Protein AF-A0AAD4E497-F1 (afdb_monomer_lite)

Foldseek 3Di:
DCPPVVVVVCVVDVVLVVLLVLLLLLLVVLVVQVQNVVLLQVLCCVVVVHDDDHQQRADPRDVVSSLVNLVSVLVSLVSLVVCCVPPVVCQLQSQHDDPVSSVSSVVNSVLSPDPCSSVSSVD

Secondary structure (DSSP, 8-state):
--HHHHHHHHHH-HHHHHHHHHHHHHHHHHHH-HHHHHHHHHHHHHHTTT------PPPTT-HHHHHHHHHHHHHTHHHHHHHHHHSHHHHHHTT-S-HHHHHHHHHHHHHHH-HHHHHHHH-

Structure (mmCIF, N/CA/C/O backbone):
data_AF-A0AAD4E497-F1
#
_entry.id   AF-A0AAD4E497-F1
#
loop_
_atom_site.group_PDB
_atom_site.id
_atom_site.type_symbol
_atom_site.label_atom_id
_atom_site.label_alt_id
_atom_site.label_comp_id
_atom_site.label_asym_id
_atom_site.label_entity_id
_atom_site.label_seq_id
_atom_site.pdbx_PDB_ins_code
_atom_site.Cartn_x
_atom_site.Cartn_y
_atom_site.Cartn_z
_atom_site.occupancy
_atom_site.B_iso_or_equiv
_atom_site.auth_seq_id
_atom_site.auth_comp_id
_atom_site.auth_asym_id
_atom_site.auth_atom_id
_atom_site.pdbx_PDB_model_num
ATOM 1 N N . LYS A 1 1 ? 6.205 -27.165 10.865 1.00 41.31 1 LYS A N 1
ATOM 2 C CA . LYS A 1 1 ? 6.268 -27.675 9.472 1.00 41.31 1 LYS A CA 1
ATOM 3 C C . LYS A 1 1 ? 4.962 -27.313 8.754 1.00 41.31 1 LYS A C 1
ATOM 5 O O . LYS A 1 1 ? 4.004 -28.044 8.906 1.00 41.31 1 LYS A O 1
ATOM 10 N N . ILE A 1 2 ? 4.907 -26.173 8.052 1.00 47.66 2 ILE A N 1
ATOM 11 C CA . ILE A 1 2 ? 3.787 -25.770 7.158 1.00 47.66 2 ILE A CA 1
ATOM 12 C C . ILE A 1 2 ? 4.312 -25.290 5.776 1.00 47.66 2 ILE A C 1
ATOM 14 O O . ILE A 1 2 ? 3.561 -25.189 4.815 1.00 47.66 2 ILE A O 1
ATOM 18 N N . ASN A 1 3 ? 5.626 -25.068 5.629 1.00 52.59 3 ASN A N 1
ATOM 19 C CA . ASN A 1 3 ? 6.207 -24.363 4.477 1.00 52.59 3 ASN A CA 1
ATOM 20 C C . ASN A 1 3 ? 6.097 -25.088 3.120 1.00 52.59 3 ASN A C 1
ATOM 22 O O . ASN A 1 3 ? 6.181 -24.413 2.101 1.00 52.59 3 ASN A O 1
ATOM 26 N N . LEU A 1 4 ? 5.932 -26.417 3.083 1.00 56.69 4 LEU A N 1
ATOM 27 C CA . LEU A 1 4 ? 5.911 -27.179 1.821 1.00 56.69 4 LEU A CA 1
ATOM 28 C C . LEU A 1 4 ? 4.545 -27.120 1.129 1.00 56.69 4 LEU A C 1
ATOM 30 O O . LEU A 1 4 ? 4.473 -26.734 -0.029 1.00 56.69 4 LEU A O 1
ATOM 34 N N . VAL A 1 5 ? 3.463 -27.376 1.871 1.00 58.66 5 VAL A N 1
ATOM 35 C CA . VAL A 1 5 ? 2.088 -27.319 1.340 1.00 58.66 5 VAL A CA 1
ATOM 36 C C . VAL A 1 5 ? 1.771 -25.927 0.803 1.00 58.66 5 VAL A C 1
ATOM 38 O O . VAL A 1 5 ? 1.205 -25.780 -0.273 1.00 58.66 5 VAL A O 1
ATOM 41 N N . VAL A 1 6 ? 2.196 -24.894 1.531 1.00 55.16 6 VAL A N 1
ATOM 42 C CA . VAL A 1 6 ? 2.004 -23.506 1.113 1.00 55.16 6 VAL A CA 1
ATOM 43 C C . VAL A 1 6 ? 2.797 -23.217 -0.166 1.00 55.16 6 VAL A C 1
ATOM 45 O O . VAL A 1 6 ? 2.227 -22.708 -1.124 1.00 55.16 6 VAL A O 1
ATOM 48 N N . GLY A 1 7 ? 4.080 -23.596 -0.225 1.00 54.66 7 GLY A N 1
ATOM 49 C CA . GLY A 1 7 ? 4.915 -23.415 -1.417 1.00 54.66 7 GLY A CA 1
ATOM 50 C C . GLY A 1 7 ? 4.379 -24.127 -2.666 1.00 54.66 7 GLY A C 1
ATOM 51 O O . GLY A 1 7 ? 4.441 -23.560 -3.756 1.00 54.66 7 GLY A O 1
ATOM 52 N N . ASP A 1 8 ? 3.802 -25.318 -2.511 1.00 58.34 8 ASP A N 1
ATOM 53 C CA . ASP A 1 8 ? 3.194 -26.062 -3.618 1.00 58.34 8 ASP A CA 1
ATOM 54 C C . ASP A 1 8 ? 1.877 -25.425 -4.087 1.00 58.34 8 ASP A C 1
ATOM 56 O O . ASP A 1 8 ? 1.655 -25.305 -5.290 1.00 58.34 8 ASP A O 1
ATOM 60 N N . ILE A 1 9 ? 1.053 -24.897 -3.173 1.00 57.69 9 ILE A N 1
ATOM 61 C CA . ILE A 1 9 ? -0.151 -24.119 -3.524 1.00 57.69 9 ILE A CA 1
ATOM 62 C C . ILE A 1 9 ? 0.212 -22.881 -4.363 1.00 57.69 9 ILE A C 1
ATOM 64 O O . ILE A 1 9 ? -0.461 -22.591 -5.354 1.00 57.69 9 ILE A O 1
ATOM 68 N N . PHE A 1 10 ? 1.291 -22.174 -4.006 1.00 54.84 10 PHE A N 1
ATOM 69 C CA . PHE A 1 10 ? 1.772 -21.011 -4.763 1.00 54.84 10 PHE A CA 1
ATOM 70 C C . PHE A 1 10 ? 2.317 -21.396 -6.148 1.00 54.84 10 PHE A C 1
ATOM 72 O O . PHE A 1 10 ? 2.021 -20.713 -7.127 1.00 54.84 10 PHE A O 1
ATOM 79 N N . LYS A 1 11 ? 3.064 -22.503 -6.261 1.00 52.56 11 LYS A N 1
ATOM 80 C CA . LYS A 1 11 ? 3.587 -22.996 -7.550 1.00 52.56 11 LYS A CA 1
ATOM 81 C C . LYS A 1 11 ? 2.489 -23.410 -8.531 1.00 52.56 11 LYS A C 1
ATOM 83 O O . LYS A 1 11 ? 2.663 -23.243 -9.733 1.00 52.56 11 LYS A O 1
ATOM 88 N N . ILE A 1 12 ? 1.367 -23.930 -8.034 1.00 54.16 12 ILE A N 1
ATOM 89 C CA . ILE A 1 12 ? 0.247 -24.402 -8.864 1.00 54.16 12 ILE A CA 1
ATOM 90 C C . ILE A 1 12 ? -0.511 -23.235 -9.534 1.00 54.16 12 ILE A C 1
ATOM 92 O O . ILE A 1 12 ? -1.168 -23.435 -10.554 1.00 54.16 12 ILE A O 1
ATOM 96 N N . LYS A 1 13 ? -0.399 -22.000 -9.023 1.00 57.28 13 LYS A N 1
ATOM 97 C CA . LYS A 1 13 ? -1.109 -20.823 -9.552 1.00 57.28 13 LYS A CA 1
ATOM 98 C C . LYS A 1 13 ? -0.131 -19.703 -9.918 1.00 57.28 13 LYS A C 1
ATOM 100 O O . LYS A 1 13 ? 0.002 -18.732 -9.183 1.00 57.28 13 LYS A O 1
ATOM 105 N N . GLY A 1 14 ? 0.517 -19.791 -11.081 1.00 57.88 14 GLY A N 1
ATOM 106 C CA . GLY A 1 14 ? 1.487 -18.784 -11.556 1.00 57.88 14 GLY A CA 1
ATOM 107 C C . GLY A 1 14 ? 0.971 -17.332 -11.642 1.00 57.88 14 GLY A C 1
ATOM 108 O O . GLY A 1 14 ? 1.763 -16.398 -11.633 1.00 57.88 14 GLY A O 1
ATOM 109 N N . SER A 1 15 ? -0.346 -17.099 -11.665 1.00 58.12 15 SER A N 1
ATOM 110 C CA . SER A 1 15 ? -0.933 -15.751 -11.548 1.00 58.12 15 SER A CA 1
ATOM 111 C C . SER A 1 15 ? -0.913 -15.195 -10.117 1.00 58.12 15 SER A C 1
ATOM 113 O O . SER A 1 15 ? -0.967 -13.982 -9.906 1.00 58.12 15 SER A O 1
ATOM 115 N N . PHE A 1 16 ? -0.868 -16.076 -9.118 1.00 64.75 16 PHE A N 1
ATOM 116 C CA . PHE A 1 16 ? -0.829 -15.713 -7.708 1.00 64.75 16 PHE A CA 1
ATOM 117 C C . PHE A 1 16 ? 0.574 -15.253 -7.302 1.00 64.75 16 PHE A C 1
ATOM 119 O O . PHE A 1 16 ? 0.713 -14.285 -6.565 1.00 64.75 16 PHE A O 1
ATOM 126 N N . THR A 1 17 ? 1.629 -15.847 -7.865 1.00 74.06 17 THR A N 1
ATOM 127 C CA . THR A 1 17 ? 3.002 -15.368 -7.642 1.00 74.06 17 THR A CA 1
ATOM 128 C C . THR A 1 17 ? 3.186 -13.938 -8.149 1.00 74.06 17 THR A C 1
ATOM 130 O O . THR A 1 17 ? 3.724 -13.109 -7.426 1.00 74.06 17 THR A O 1
ATOM 133 N N . THR A 1 18 ? 2.621 -13.596 -9.314 1.00 83.56 18 THR A N 1
ATOM 134 C CA . THR A 1 18 ? 2.748 -12.239 -9.874 1.00 83.56 18 THR A CA 1
ATOM 135 C C . THR A 1 18 ? 2.055 -11.156 -9.043 1.00 83.56 18 THR A C 1
ATOM 137 O O . THR A 1 18 ? 2.598 -10.066 -8.901 1.00 83.56 18 THR A O 1
ATOM 140 N N . VAL A 1 19 ? 0.876 -11.430 -8.461 1.00 88.50 19 VAL A N 1
ATOM 141 C CA . VAL A 1 19 ? 0.190 -10.425 -7.622 1.00 88.50 19 VAL A CA 1
ATOM 142 C C . VAL A 1 19 ? 0.908 -10.227 -6.285 1.00 88.50 19 VAL A C 1
ATOM 144 O O . VAL A 1 19 ? 0.974 -9.104 -5.783 1.00 88.50 19 VAL A O 1
ATOM 147 N N . ILE A 1 20 ? 1.493 -11.297 -5.733 1.00 87.88 20 ILE A N 1
ATOM 148 C CA . ILE A 1 20 ? 2.339 -11.199 -4.545 1.00 87.88 20 ILE A CA 1
ATOM 149 C C . ILE A 1 20 ? 3.583 -10.371 -4.852 1.00 87.88 20 ILE A C 1
ATOM 151 O O . ILE A 1 20 ? 3.858 -9.436 -4.108 1.00 87.88 20 ILE A O 1
ATOM 155 N N . ASP A 1 21 ? 4.285 -10.639 -5.953 1.00 90.31 21 ASP A N 1
ATOM 156 C CA . ASP A 1 21 ? 5.472 -9.871 -6.344 1.00 90.31 21 ASP A CA 1
ATOM 157 C C . ASP A 1 21 ? 5.160 -8.371 -6.490 1.00 90.31 21 ASP A C 1
ATOM 159 O O . ASP A 1 21 ? 5.887 -7.531 -5.955 1.00 90.31 21 ASP A O 1
ATOM 163 N N . ASP A 1 22 ? 4.028 -8.027 -7.113 1.00 94.56 22 ASP A N 1
ATOM 164 C CA . ASP A 1 22 ? 3.553 -6.643 -7.216 1.00 94.56 22 ASP A CA 1
ATOM 165 C C . ASP A 1 22 ? 3.291 -6.014 -5.834 1.00 94.56 22 ASP A C 1
ATOM 167 O O . ASP A 1 22 ? 3.693 -4.876 -5.573 1.00 94.56 22 ASP A O 1
ATOM 171 N N . ALA A 1 23 ? 2.660 -6.752 -4.915 1.00 94.31 23 ALA A N 1
ATOM 172 C CA . ALA A 1 23 ? 2.427 -6.294 -3.545 1.00 94.31 23 ALA A CA 1
ATOM 173 C C . ALA A 1 23 ? 3.736 -6.064 -2.777 1.00 94.31 23 ALA A C 1
ATOM 175 O O . ALA A 1 23 ? 3.876 -5.062 -2.067 1.00 94.31 23 ALA A O 1
ATOM 176 N N . LEU A 1 24 ? 4.714 -6.956 -2.941 1.00 93.62 24 LEU A N 1
ATOM 177 C CA . LEU A 1 24 ? 6.028 -6.805 -2.322 1.00 93.62 24 LEU A CA 1
ATOM 178 C C . LEU A 1 24 ? 6.772 -5.596 -2.872 1.00 93.62 24 LEU A C 1
ATOM 180 O O . LEU A 1 24 ? 7.429 -4.882 -2.111 1.00 93.62 24 LEU A O 1
ATOM 184 N N . GLU A 1 25 ? 6.646 -5.335 -4.169 1.00 95.62 25 GLU A N 1
ATOM 185 C CA . GLU A 1 25 ? 7.291 -4.196 -4.801 1.00 95.62 25 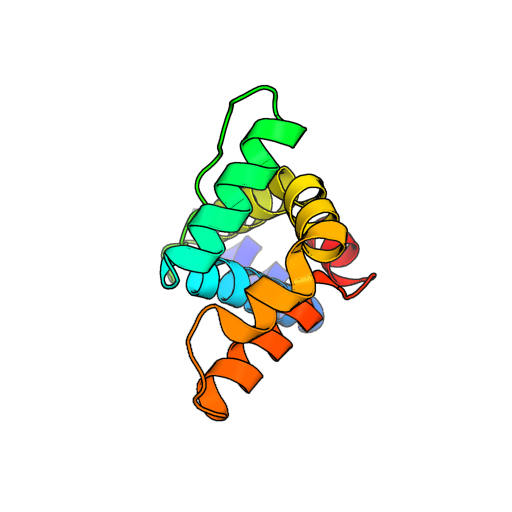GLU A CA 1
ATOM 186 C C . GLU A 1 25 ? 6.694 -2.867 -4.317 1.00 95.62 25 GLU A C 1
ATOM 188 O O . GLU A 1 25 ? 7.444 -1.930 -4.033 1.00 95.62 25 GLU A O 1
ATOM 193 N N . VAL A 1 26 ? 5.373 -2.801 -4.108 1.00 97.25 26 VAL A N 1
ATOM 194 C CA . VAL A 1 26 ? 4.708 -1.666 -3.441 1.00 97.25 26 VAL A CA 1
ATOM 195 C C . VAL A 1 26 ? 5.266 -1.466 -2.031 1.00 97.25 26 VAL A C 1
ATOM 197 O O . VAL A 1 26 ? 5.733 -0.374 -1.698 1.00 97.25 26 VAL A O 1
ATOM 200 N N . VAL A 1 27 ? 5.257 -2.516 -1.203 1.00 97.12 27 VAL A N 1
ATOM 201 C CA . VAL A 1 27 ? 5.744 -2.467 0.187 1.00 97.12 27 VAL A CA 1
ATOM 202 C C . VAL A 1 27 ? 7.190 -1.979 0.244 1.00 97.12 27 VAL A C 1
ATOM 204 O O . VAL A 1 27 ? 7.523 -1.075 1.014 1.00 97.12 27 VAL A O 1
ATOM 207 N N . LYS A 1 28 ? 8.054 -2.564 -0.589 1.00 95.94 28 LYS A N 1
ATOM 208 C CA . LYS A 1 28 ? 9.470 -2.215 -0.675 1.00 95.94 28 LYS A CA 1
ATOM 209 C C . LYS A 1 28 ? 9.652 -0.770 -1.115 1.00 95.94 28 LYS A C 1
ATOM 211 O O . LYS A 1 28 ? 10.483 -0.071 -0.539 1.00 95.94 28 LYS A O 1
ATOM 216 N N . TRP A 1 29 ? 8.907 -0.317 -2.118 1.00 96.12 29 TRP A N 1
ATOM 217 C CA . TRP A 1 29 ? 9.049 1.039 -2.624 1.00 96.12 29 TRP A CA 1
ATOM 218 C C . TRP A 1 29 ? 8.674 2.072 -1.558 1.00 96.12 29 TRP A C 1
ATOM 220 O O . TRP A 1 29 ? 9.502 2.927 -1.250 1.00 96.12 29 TRP A O 1
ATOM 230 N N . PHE A 1 30 ? 7.514 1.945 -0.908 1.00 96.88 30 PHE A N 1
ATOM 231 C CA . PHE A 1 30 ? 7.105 2.882 0.147 1.00 96.88 30 PHE A CA 1
ATOM 232 C C . PHE A 1 30 ? 8.077 2.892 1.332 1.00 96.88 30 PHE A C 1
ATOM 234 O O . PHE A 1 30 ? 8.467 3.965 1.786 1.00 96.88 30 PHE A O 1
ATOM 241 N N . ASN A 1 31 ? 8.543 1.726 1.788 1.00 96.38 31 ASN A N 1
ATOM 242 C CA . ASN A 1 31 ? 9.506 1.652 2.893 1.00 96.38 31 ASN A CA 1
ATOM 243 C C . ASN A 1 31 ? 10.868 2.299 2.572 1.00 96.38 31 ASN A C 1
ATOM 245 O O . ASN A 1 31 ? 11.584 2.674 3.496 1.00 96.38 31 ASN A O 1
ATOM 249 N N . ASN A 1 32 ? 11.221 2.465 1.292 1.00 94.50 32 ASN A N 1
ATOM 250 C CA . ASN A 1 32 ? 12.461 3.121 0.860 1.00 94.50 32 ASN A CA 1
ATOM 251 C C . ASN A 1 32 ? 12.273 4.581 0.405 1.00 94.50 32 ASN A C 1
ATOM 253 O O . ASN A 1 32 ? 13.255 5.245 0.085 1.00 94.50 32 ASN A O 1
ATOM 257 N N . HIS A 1 33 ? 11.040 5.100 0.370 1.00 93.50 33 HIS A N 1
ATOM 258 C CA . HIS A 1 33 ? 10.740 6.459 -0.092 1.00 93.50 33 HIS A CA 1
ATOM 259 C C . HIS A 1 33 ? 10.020 7.240 1.007 1.00 93.50 33 HIS A C 1
ATOM 261 O O . HIS A 1 33 ? 8.791 7.289 1.060 1.00 93.50 33 HIS A O 1
ATOM 267 N N . SER A 1 34 ? 10.801 7.891 1.875 1.00 94.06 34 SER A N 1
ATOM 268 C CA . SER A 1 34 ? 10.304 8.605 3.062 1.00 94.06 34 SER A CA 1
ATOM 269 C C . SER A 1 34 ? 9.205 9.622 2.750 1.00 94.06 34 SER A C 1
ATOM 271 O O . SER A 1 34 ? 8.234 9.711 3.496 1.00 94.06 34 SER A O 1
ATOM 273 N N . ARG A 1 35 ? 9.301 10.343 1.624 1.00 94.69 35 ARG A N 1
ATOM 274 C CA . ARG A 1 35 ? 8.262 11.289 1.188 1.00 94.69 35 ARG A CA 1
ATOM 275 C C . ARG A 1 35 ? 6.950 10.587 0.831 1.00 94.69 35 ARG A C 1
ATOM 277 O O . ARG A 1 35 ? 5.896 11.021 1.281 1.00 94.69 35 ARG A O 1
ATOM 284 N N . ALA A 1 36 ? 7.006 9.500 0.063 1.00 95.88 36 ALA A N 1
ATOM 285 C CA . ALA A 1 36 ? 5.816 8.725 -0.287 1.00 95.88 36 ALA A CA 1
ATOM 286 C C . ALA A 1 36 ? 5.174 8.088 0.955 1.00 95.88 36 ALA A C 1
ATOM 288 O O . ALA A 1 36 ? 3.958 8.142 1.124 1.00 95.88 36 ALA A O 1
ATOM 289 N N . LEU A 1 37 ? 5.993 7.553 1.865 1.00 97.25 37 LEU A N 1
ATOM 290 C CA . LEU A 1 37 ? 5.528 7.025 3.147 1.00 97.25 37 LEU A CA 1
ATOM 291 C C . LEU A 1 37 ? 4.924 8.122 4.037 1.00 97.25 37 LEU A C 1
ATOM 293 O O . LEU A 1 37 ? 3.917 7.885 4.698 1.00 97.25 37 LEU A O 1
ATOM 297 N N . GLY A 1 38 ? 5.497 9.328 4.030 1.00 96.94 38 GLY A N 1
ATOM 298 C CA . GLY A 1 38 ? 4.959 10.499 4.722 1.00 96.94 38 GLY A CA 1
ATOM 299 C C . GLY A 1 38 ? 3.553 10.859 4.242 1.00 96.94 38 GLY A C 1
ATOM 300 O O . GLY A 1 38 ? 2.646 10.978 5.065 1.00 96.94 38 GLY A O 1
ATOM 301 N N . ILE A 1 39 ? 3.357 10.919 2.920 1.00 97.19 39 ILE A N 1
ATOM 302 C CA . ILE A 1 39 ? 2.044 11.149 2.294 1.00 97.19 39 ILE A CA 1
ATOM 303 C C . ILE A 1 39 ? 1.055 10.047 2.699 1.00 97.19 39 ILE A C 1
ATOM 305 O O . ILE A 1 39 ? -0.056 10.341 3.134 1.00 97.19 39 ILE A O 1
ATOM 309 N N . LEU A 1 40 ? 1.459 8.775 2.625 1.00 97.94 40 LEU A N 1
ATOM 310 C CA . LEU A 1 40 ? 0.606 7.663 3.048 1.00 97.94 40 LEU A CA 1
ATOM 311 C C . LEU A 1 40 ? 0.229 7.772 4.535 1.00 97.94 40 LEU A C 1
ATOM 313 O O . LEU A 1 40 ? -0.910 7.508 4.905 1.00 97.94 40 LEU A O 1
ATOM 317 N N . ASN A 1 41 ? 1.160 8.170 5.402 1.00 98.12 41 ASN A N 1
ATOM 318 C CA . ASN A 1 41 ? 0.901 8.359 6.830 1.00 98.12 41 ASN A CA 1
ATOM 319 C C . ASN A 1 41 ? -0.057 9.528 7.105 1.00 98.12 41 ASN A C 1
ATOM 321 O O . ASN A 1 41 ? -0.877 9.426 8.014 1.00 98.12 41 ASN A O 1
ATOM 325 N N . GLU A 1 42 ? 0.019 10.621 6.341 1.00 97.69 42 GLU A N 1
ATOM 326 C CA . GLU A 1 42 ? -0.961 11.716 6.399 1.00 97.69 42 GLU A CA 1
ATOM 327 C C . GLU A 1 42 ? -2.363 11.223 6.052 1.00 97.69 42 GLU A C 1
ATOM 329 O O . GLU A 1 42 ? -3.296 11.425 6.828 1.00 97.69 42 GLU A O 1
ATOM 334 N N . VAL A 1 43 ? -2.497 10.509 4.933 1.00 97.81 43 VAL A N 1
ATOM 335 C CA . VAL A 1 43 ? -3.787 9.967 4.494 1.00 97.81 43 VAL A CA 1
ATOM 336 C C . VAL A 1 43 ? -4.334 8.964 5.510 1.00 97.81 43 VAL A C 1
ATOM 338 O O . VAL A 1 43 ? -5.502 9.039 5.882 1.00 97.81 43 VAL A O 1
ATOM 341 N N . GLN A 1 44 ? -3.491 8.077 6.044 1.00 98.25 44 GLN A N 1
ATOM 342 C CA . GLN A 1 44 ? -3.887 7.140 7.097 1.00 98.25 44 GLN A CA 1
ATOM 343 C C . GLN A 1 44 ? -4.425 7.841 8.345 1.00 98.25 44 GLN A C 1
ATOM 345 O O . GLN A 1 44 ? -5.420 7.385 8.898 1.00 98.25 44 GLN A O 1
ATOM 350 N N . ARG A 1 45 ? -3.819 8.953 8.785 1.00 98.00 45 ARG A N 1
ATOM 351 C CA . ARG A 1 45 ? -4.330 9.699 9.945 1.00 98.00 45 ARG A CA 1
ATOM 352 C C . ARG A 1 45 ? -5.738 10.235 9.702 1.00 98.00 45 ARG A C 1
ATOM 354 O O . ARG A 1 45 ? -6.535 10.236 10.634 1.00 98.00 45 ARG A O 1
ATOM 361 N N . ASN A 1 46 ? -6.063 10.621 8.473 1.00 95.62 46 ASN A N 1
ATOM 362 C CA . ASN A 1 46 ? -7.415 11.053 8.128 1.00 95.62 46 ASN A CA 1
ATOM 363 C C . ASN A 1 46 ? -8.388 9.864 8.098 1.00 95.62 46 ASN A C 1
ATOM 365 O O . ASN A 1 46 ? -9.462 9.931 8.688 1.0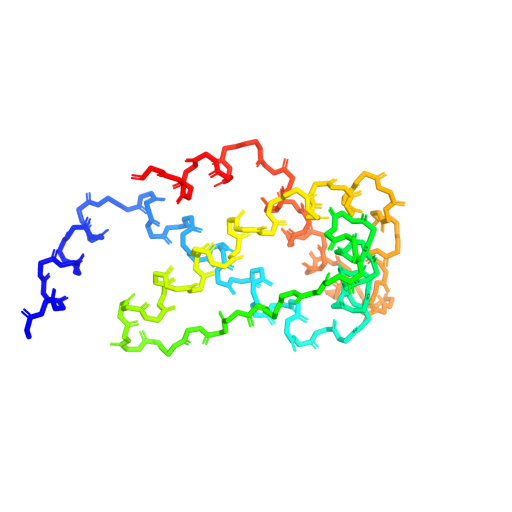0 95.62 46 ASN A O 1
ATOM 369 N N . VAL A 1 47 ? -7.989 8.748 7.477 1.00 96.38 47 VAL A N 1
ATOM 370 C CA . VAL A 1 47 ? -8.842 7.556 7.306 1.00 96.38 47 VAL A CA 1
ATOM 371 C C . VAL A 1 47 ? -9.042 6.772 8.613 1.00 96.38 47 VAL A C 1
ATOM 373 O O . VAL A 1 47 ? -10.101 6.193 8.833 1.00 96.38 47 VAL A O 1
ATOM 376 N N . PHE A 1 48 ? -8.048 6.749 9.504 1.00 95.81 48 PHE A N 1
ATOM 377 C CA . PHE A 1 48 ? -8.040 5.945 10.734 1.00 95.81 48 PHE A CA 1
ATOM 378 C C . PHE A 1 48 ? -8.019 6.778 12.019 1.00 95.81 48 PHE A C 1
ATOM 380 O O . PHE A 1 48 ? -7.471 6.334 13.034 1.00 95.81 48 PHE A O 1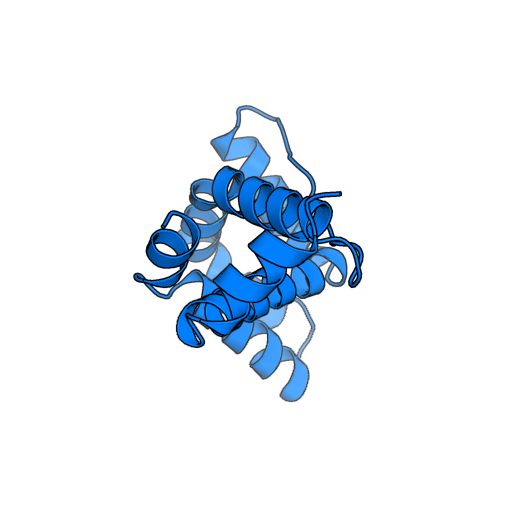
ATOM 387 N N . SER A 1 49 ? -8.592 7.983 11.992 1.00 94.12 49 SER A N 1
ATOM 388 C CA . SER A 1 49 ? -8.777 8.821 13.188 1.00 94.12 49 SER A CA 1
ATOM 389 C C . SER A 1 49 ? -7.475 9.025 13.982 1.00 94.12 49 SER A C 1
ATOM 391 O O . SER A 1 49 ? -7.392 8.752 15.179 1.00 94.12 49 SER A O 1
ATOM 393 N N . GLY A 1 50 ? -6.423 9.453 13.287 1.00 94.69 50 GLY A N 1
ATOM 394 C CA . GLY A 1 50 ? -5.109 9.768 13.850 1.00 94.69 50 GLY A CA 1
ATOM 395 C C . GLY A 1 50 ? -4.133 8.592 13.939 1.00 94.69 50 GLY A C 1
ATOM 396 O O . GLY A 1 50 ? -2.974 8.799 14.298 1.00 94.69 50 GLY A O 1
ATOM 397 N N . LYS A 1 51 ? -4.544 7.368 13.590 1.00 95.56 51 LYS A N 1
ATOM 398 C CA . LYS A 1 51 ? -3.673 6.181 13.642 1.00 95.56 51 LYS A CA 1
ATOM 399 C C . LYS A 1 51 ? -2.945 5.938 12.319 1.00 95.56 51 LYS A C 1
ATOM 401 O O . LYS A 1 51 ? -3.431 6.274 11.246 1.00 95.56 51 LYS A O 1
ATOM 406 N N . THR A 1 52 ? -1.783 5.296 12.403 1.00 97.44 52 THR A N 1
ATOM 407 C CA . THR A 1 52 ? -1.022 4.809 11.242 1.00 97.44 52 THR A CA 1
ATOM 408 C C . THR A 1 52 ? -0.622 3.353 11.464 1.00 97.44 52 THR A C 1
ATOM 410 O O . THR A 1 52 ? -0.484 2.904 12.605 1.00 97.44 52 THR A O 1
ATOM 413 N N . ARG A 1 53 ? -0.465 2.594 10.380 1.00 97.19 53 ARG A N 1
ATOM 414 C CA . ARG A 1 53 ? 0.043 1.222 10.384 1.00 97.19 53 ARG A CA 1
ATOM 415 C C . ARG A 1 53 ? 1.252 1.154 9.461 1.00 97.19 53 ARG A C 1
ATOM 417 O O . ARG A 1 53 ? 1.188 1.560 8.305 1.00 97.19 53 ARG A O 1
ATOM 424 N N . SER A 1 54 ? 2.348 0.593 9.953 1.00 96.75 54 SER A N 1
ATOM 425 C CA . SER A 1 54 ? 3.558 0.422 9.146 1.00 96.75 54 SER A CA 1
ATOM 426 C C . SER A 1 54 ? 3.376 -0.677 8.103 1.00 96.75 54 SER A C 1
ATOM 428 O O . SER A 1 54 ? 2.766 -1.707 8.394 1.00 96.75 54 SER A O 1
ATOM 430 N N . LEU A 1 55 ? 3.955 -0.510 6.916 1.00 97.06 55 LEU A N 1
ATOM 431 C CA . LEU A 1 55 ? 4.095 -1.599 5.949 1.00 97.06 55 LEU A CA 1
ATOM 432 C C . LEU A 1 55 ? 5.125 -2.614 6.461 1.00 97.06 55 LEU A C 1
ATOM 434 O O . LEU A 1 55 ? 6.165 -2.239 7.001 1.00 97.06 55 LEU A O 1
ATOM 438 N N . ILE A 1 56 ? 4.850 -3.907 6.292 1.00 95.19 56 ILE A N 1
ATOM 439 C CA . ILE A 1 56 ? 5.730 -4.982 6.770 1.00 95.19 56 ILE A CA 1
ATOM 440 C C . ILE A 1 56 ? 6.543 -5.499 5.590 1.00 95.19 56 ILE A C 1
ATOM 442 O O . ILE A 1 56 ? 5.971 -6.080 4.673 1.00 95.19 56 ILE A O 1
ATOM 446 N N . LEU A 1 57 ? 7.866 -5.332 5.619 1.00 92.62 57 LEU A N 1
ATOM 447 C CA . LEU A 1 57 ? 8.752 -5.974 4.649 1.00 92.62 57 LEU A CA 1
ATOM 448 C C . LEU A 1 57 ? 8.922 -7.458 5.030 1.00 92.62 57 LEU A C 1
ATOM 450 O O . LEU A 1 57 ? 9.349 -7.738 6.154 1.00 92.62 57 LEU A O 1
ATOM 454 N N . PRO A 1 58 ? 8.577 -8.418 4.155 1.00 88.38 58 PRO A N 1
ATOM 455 C CA . PRO A 1 58 ? 8.679 -9.827 4.501 1.00 88.38 58 PRO A CA 1
ATOM 456 C C . PRO A 1 58 ? 10.127 -10.315 4.471 1.00 88.38 58 PRO A C 1
ATOM 458 O O . PRO A 1 58 ? 10.971 -9.833 3.716 1.00 88.38 58 PRO A O 1
ATOM 461 N N . VAL A 1 59 ? 10.395 -11.349 5.263 1.00 84.81 59 VAL A N 1
ATOM 462 C CA . VAL A 1 59 ? 11.632 -12.122 5.179 1.00 84.81 59 VAL A CA 1
ATOM 463 C C . VAL A 1 59 ? 11.489 -13.102 4.019 1.00 84.81 59 VAL A C 1
ATOM 465 O O . VAL A 1 59 ? 10.615 -13.969 4.046 1.00 84.81 59 VAL A O 1
ATOM 468 N N . LEU A 1 60 ? 12.381 -13.001 3.030 1.00 73.06 60 LEU A N 1
ATOM 469 C CA . LEU A 1 60 ? 12.299 -13.733 1.757 1.00 73.06 60 LEU A CA 1
ATOM 470 C C . LEU A 1 60 ? 11.989 -15.230 1.922 1.00 73.06 60 LEU A C 1
ATOM 472 O O . LEU A 1 60 ? 11.155 -15.770 1.202 1.00 73.06 60 LEU A O 1
ATOM 476 N N . THR A 1 61 ? 12.598 -15.887 2.909 1.00 75.56 61 THR A N 1
ATOM 477 C CA . THR A 1 61 ? 12.508 -17.340 3.119 1.00 75.56 61 THR A CA 1
ATOM 478 C C . THR A 1 61 ? 11.307 -17.801 3.956 1.00 75.56 61 THR A C 1
ATOM 480 O O . THR A 1 61 ? 11.162 -18.998 4.210 1.00 75.56 61 THR A O 1
ATOM 483 N N . ARG A 1 62 ? 10.438 -16.893 4.425 1.00 75.94 62 ARG A N 1
ATOM 484 C CA . ARG A 1 62 ? 9.356 -17.216 5.374 1.00 75.94 62 ARG A CA 1
ATOM 485 C C . ARG A 1 62 ? 7.989 -16.811 4.829 1.00 75.94 62 ARG A C 1
ATOM 487 O O . ARG A 1 62 ? 7.596 -15.653 4.945 1.00 75.94 62 ARG A O 1
ATOM 494 N N . TRP A 1 63 ? 7.219 -17.776 4.322 1.00 78.00 63 TRP A N 1
ATOM 495 C CA . TRP A 1 63 ? 5.867 -17.552 3.775 1.00 78.00 63 TRP A CA 1
ATOM 496 C C . TRP A 1 63 ? 4.916 -16.840 4.755 1.00 78.00 63 TRP A C 1
ATOM 498 O O . TRP A 1 63 ? 4.110 -16.018 4.334 1.00 78.00 63 TRP A O 1
ATOM 508 N N . THR A 1 64 ? 5.043 -17.078 6.066 1.00 82.19 64 THR A N 1
ATOM 509 C CA . THR A 1 64 ? 4.238 -16.375 7.079 1.00 82.19 64 THR A CA 1
ATOM 510 C C . THR A 1 64 ? 4.480 -14.872 7.059 1.00 82.19 64 THR A C 1
ATOM 512 O O . THR A 1 64 ? 3.552 -14.097 7.258 1.00 82.19 64 THR A O 1
ATOM 515 N N . SER A 1 65 ? 5.714 -14.439 6.795 1.00 84.19 65 SER A N 1
ATOM 516 C CA . SER A 1 65 ? 6.034 -13.016 6.703 1.00 84.19 65 SER A CA 1
ATOM 517 C C . SER A 1 65 ? 5.477 -12.383 5.428 1.00 84.19 65 SER A C 1
ATOM 519 O O . SER A 1 65 ? 4.981 -11.263 5.493 1.00 84.19 65 SER A O 1
ATOM 521 N N . HIS A 1 66 ? 5.459 -13.120 4.310 1.00 85.50 66 HIS A N 1
ATOM 522 C CA . HIS A 1 66 ? 4.774 -12.706 3.078 1.00 85.50 66 HIS A CA 1
ATOM 523 C C . HIS A 1 66 ? 3.270 -12.554 3.308 1.00 85.50 66 HIS A C 1
ATOM 525 O O . HIS A 1 66 ? 2.704 -11.515 2.982 1.00 85.50 66 HIS A O 1
ATOM 531 N N . TYR A 1 67 ? 2.642 -13.525 3.978 1.00 86.69 67 TYR A N 1
ATOM 532 C CA . TYR A 1 67 ? 1.232 -13.440 4.366 1.00 86.69 67 TYR A CA 1
ATOM 533 C C . TYR A 1 67 ? 0.938 -12.207 5.234 1.00 86.69 67 TYR A C 1
ATOM 535 O O . TYR A 1 67 ? -0.008 -11.471 4.965 1.00 86.69 67 TYR A O 1
ATOM 543 N N . LEU A 1 68 ? 1.757 -11.946 6.258 1.00 91.25 68 LEU A N 1
ATOM 544 C CA . LEU A 1 68 ? 1.588 -10.773 7.123 1.00 91.25 68 LEU A CA 1
ATOM 545 C C . LEU A 1 68 ? 1.794 -9.454 6.366 1.00 91.25 68 LEU A C 1
ATOM 547 O O . LEU A 1 68 ? 1.082 -8.487 6.633 1.00 91.25 68 LEU A O 1
ATOM 551 N N . SER A 1 69 ? 2.738 -9.421 5.422 1.00 93.44 69 SER A N 1
ATOM 552 C CA . SER A 1 69 ? 2.980 -8.274 4.543 1.00 93.44 69 SER A CA 1
ATOM 553 C C . SER A 1 69 ? 1.751 -7.952 3.695 1.00 93.44 69 SER A C 1
ATOM 555 O O . SER A 1 69 ? 1.249 -6.830 3.741 1.00 93.44 69 SER A O 1
ATOM 557 N N . VAL A 1 70 ? 1.199 -8.961 3.020 1.00 92.62 70 VAL A N 1
ATOM 558 C CA . VAL A 1 70 ? -0.007 -8.836 2.191 1.00 92.62 70 VAL A CA 1
ATOM 559 C C . VAL A 1 70 ? -1.221 -8.454 3.026 1.00 92.62 70 VAL A C 1
ATOM 561 O O . VAL A 1 70 ? -1.932 -7.517 2.675 1.00 92.62 70 VAL A O 1
ATOM 564 N N . ARG A 1 71 ? -1.438 -9.115 4.171 1.00 93.94 71 ARG A N 1
ATOM 565 C CA . ARG A 1 71 ? -2.534 -8.768 5.087 1.00 93.94 71 ARG A CA 1
ATOM 566 C C . ARG A 1 71 ? -2.446 -7.300 5.505 1.00 93.94 71 ARG A C 1
ATOM 568 O O . ARG A 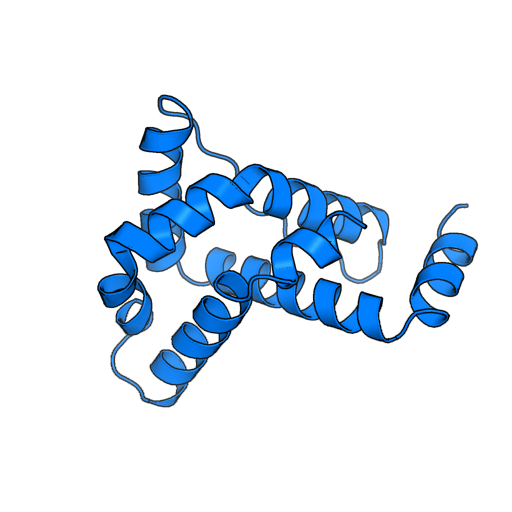1 71 ? -3.451 -6.600 5.484 1.00 93.94 71 ARG A O 1
ATOM 575 N N . ARG A 1 72 ? -1.253 -6.819 5.866 1.00 96.38 72 ARG A N 1
ATOM 576 C CA . ARG A 1 72 ? -1.051 -5.408 6.215 1.00 96.38 72 ARG A CA 1
ATOM 577 C C . ARG A 1 72 ? -1.312 -4.484 5.027 1.00 96.38 72 ARG A C 1
ATOM 579 O O . ARG A 1 72 ? -1.866 -3.411 5.227 1.00 96.38 72 ARG A O 1
ATOM 586 N N . LEU A 1 73 ? -0.930 -4.878 3.816 1.00 96.25 73 LEU A N 1
ATOM 587 C CA . LEU A 1 73 ? -1.219 -4.095 2.618 1.00 96.25 73 LEU A CA 1
ATOM 588 C C . LEU A 1 73 ? -2.734 -3.974 2.380 1.00 96.25 73 LEU A C 1
ATOM 590 O O . LEU A 1 73 ? -3.211 -2.872 2.130 1.00 96.25 73 LEU A O 1
ATOM 594 N N . LEU A 1 74 ? -3.491 -5.065 2.549 1.00 95.75 74 LEU A N 1
ATOM 595 C CA . LEU A 1 74 ? -4.958 -5.080 2.454 1.00 95.75 74 LEU A CA 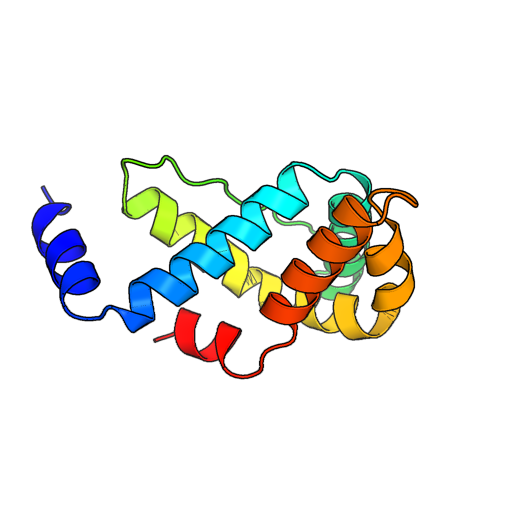1
ATOM 596 C C . LEU A 1 74 ? -5.628 -4.186 3.507 1.00 95.75 74 LEU A C 1
ATOM 598 O O . LEU A 1 74 ? -6.547 -3.440 3.185 1.00 95.75 74 LEU A O 1
ATOM 602 N N . GLU A 1 75 ? -5.130 -4.178 4.749 1.00 96.38 75 GLU A N 1
ATOM 603 C CA . GLU A 1 75 ? -5.600 -3.240 5.786 1.00 96.38 75 GLU A CA 1
ATOM 604 C C . GLU A 1 75 ? -5.432 -1.765 5.376 1.00 96.38 75 GLU A C 1
ATOM 606 O O . GLU A 1 75 ? -6.092 -0.892 5.938 1.00 96.38 75 GLU A O 1
ATOM 611 N N . LEU A 1 76 ? -4.541 -1.478 4.423 1.00 97.31 76 LEU A N 1
ATOM 612 C CA . LEU A 1 76 ? -4.236 -0.141 3.924 1.00 97.31 76 LEU A CA 1
ATOM 613 C C . LEU A 1 76 ? -4.884 0.173 2.569 1.00 97.31 76 LEU A C 1
ATOM 615 O O . LEU A 1 76 ? -4.644 1.259 2.043 1.00 97.31 76 LEU A O 1
ATOM 619 N N . GLU A 1 77 ? -5.732 -0.704 2.027 1.00 96.25 77 GLU A N 1
ATOM 620 C CA . GLU A 1 77 ? -6.394 -0.501 0.731 1.00 96.25 77 GLU A CA 1
ATOM 621 C C . GLU A 1 77 ? -7.120 0.849 0.648 1.00 96.25 77 GLU A C 1
ATOM 623 O O . GLU A 1 77 ? -6.895 1.615 -0.290 1.00 96.25 77 GLU A O 1
ATOM 628 N N . MET A 1 78 ? -7.957 1.175 1.642 1.00 96.12 78 MET A N 1
ATOM 629 C CA . MET A 1 78 ? -8.681 2.452 1.662 1.00 96.12 78 MET A CA 1
ATOM 630 C C . MET A 1 78 ? -7.732 3.664 1.693 1.00 96.12 78 MET A C 1
ATOM 632 O O . MET A 1 78 ? -7.867 4.520 0.819 1.00 96.12 78 MET A O 1
ATOM 636 N N . PRO A 1 79 ? -6.736 3.745 2.603 1.00 97.69 79 PRO A N 1
ATOM 637 C CA . PRO A 1 79 ? -5.714 4.790 2.540 1.00 97.69 79 PRO A CA 1
ATOM 638 C C . PRO A 1 79 ? -4.994 4.890 1.192 1.00 97.69 79 PRO A C 1
ATOM 640 O O . PRO A 1 79 ? -4.764 5.996 0.712 1.00 97.69 79 PRO A O 1
ATOM 643 N N . PHE A 1 80 ? -4.651 3.768 0.553 1.00 97.56 80 PHE A N 1
ATOM 644 C CA . PHE A 1 80 ? -4.019 3.793 -0.766 1.00 97.56 80 PHE A CA 1
ATOM 645 C C . PHE A 1 80 ? -4.947 4.372 -1.837 1.00 97.56 80 PHE A C 1
ATOM 647 O O . PHE A 1 80 ? -4.515 5.225 -2.611 1.00 97.56 80 PHE A O 1
ATOM 654 N N . LYS A 1 81 ? -6.220 3.964 -1.866 1.00 96.19 81 LYS A N 1
ATOM 655 C CA . LYS A 1 81 ? -7.219 4.486 -2.813 1.00 96.19 81 LYS A CA 1
ATOM 656 C C . LYS A 1 81 ? -7.472 5.984 -2.623 1.00 96.19 81 LYS A C 1
ATOM 658 O O . LYS A 1 81 ? -7.487 6.732 -3.602 1.00 96.19 81 LYS A O 1
ATOM 663 N N . GLU A 1 82 ? -7.594 6.431 -1.377 1.00 96.69 82 GLU A N 1
ATOM 664 C CA . GLU A 1 82 ? -7.753 7.849 -1.038 1.00 96.69 82 GLU A CA 1
ATOM 665 C C . GLU A 1 82 ? -6.533 8.661 -1.492 1.00 96.69 82 GLU A C 1
ATOM 667 O O . GLU A 1 82 ? -6.650 9.702 -2.139 1.00 96.69 82 GLU A O 1
ATOM 672 N N . MET A 1 83 ? -5.337 8.140 -1.229 1.00 96.75 83 MET A N 1
ATOM 673 C CA . MET A 1 83 ? -4.078 8.765 -1.613 1.00 96.75 83 MET A CA 1
ATOM 674 C C . MET A 1 83 ? -3.922 8.884 -3.141 1.00 96.75 83 MET A C 1
ATOM 676 O O . MET A 1 83 ? -3.458 9.916 -3.630 1.00 96.75 83 MET A O 1
ATOM 680 N N . LEU A 1 84 ? -4.325 7.865 -3.910 1.00 96.06 84 LEU A N 1
ATOM 681 C CA . LEU A 1 84 ? -4.337 7.923 -5.379 1.00 96.06 84 LEU A CA 1
ATOM 682 C C . LEU A 1 84 ? -5.337 8.951 -5.919 1.00 96.06 84 LEU A C 1
ATOM 684 O O . LEU A 1 84 ? -5.117 9.502 -6.992 1.00 96.06 84 LEU A O 1
ATOM 688 N N . THR A 1 85 ? -6.414 9.225 -5.191 1.00 95.69 85 THR A N 1
ATOM 689 C CA . THR A 1 85 ? -7.431 10.194 -5.617 1.00 95.69 85 THR A CA 1
ATOM 690 C C . THR A 1 85 ? -7.004 11.625 -5.294 1.00 95.69 85 THR A C 1
ATOM 692 O O . THR A 1 85 ? -7.208 12.534 -6.093 1.00 95.69 85 THR A O 1
ATOM 695 N N . THR A 1 86 ? -6.350 11.831 -4.149 1.00 95.44 86 THR A N 1
ATOM 696 C CA . THR A 1 86 ? -6.073 13.172 -3.612 1.00 95.44 86 THR A CA 1
ATOM 697 C C . THR A 1 86 ? -4.648 13.672 -3.853 1.00 95.44 86 THR A C 1
ATOM 699 O O . THR A 1 86 ? -4.435 14.879 -3.933 1.00 95.44 86 THR A O 1
ATOM 702 N N . ARG A 1 87 ? -3.649 12.783 -3.978 1.00 95.06 87 ARG A N 1
ATOM 703 C CA . ARG A 1 87 ? -2.213 13.150 -3.955 1.00 95.06 87 ARG A CA 1
ATOM 704 C C . ARG A 1 87 ? -1.392 12.581 -5.122 1.00 95.06 87 ARG A C 1
ATOM 706 O O . ARG A 1 87 ? -0.161 12.588 -5.076 1.00 95.06 87 ARG A O 1
ATOM 713 N N . ILE A 1 88 ? -2.028 12.105 -6.197 1.00 92.31 88 ILE A N 1
ATOM 714 C CA . ILE A 1 88 ? -1.334 11.404 -7.299 1.00 92.31 88 ILE A CA 1
ATOM 715 C C . ILE A 1 88 ? -0.216 12.217 -7.967 1.00 92.31 88 ILE A C 1
ATOM 717 O O . ILE A 1 88 ? 0.817 11.660 -8.339 1.00 92.31 88 ILE A O 1
ATOM 721 N N . ASN A 1 89 ? -0.385 13.535 -8.097 1.00 90.69 89 ASN A N 1
ATOM 722 C CA . ASN A 1 89 ? 0.616 14.402 -8.726 1.00 90.69 89 ASN A CA 1
ATOM 723 C C . ASN A 1 89 ? 1.888 14.529 -7.874 1.00 90.69 89 ASN A C 1
ATOM 725 O O . ASN A 1 89 ? 3.000 14.519 -8.404 1.00 90.69 89 ASN A O 1
ATOM 729 N N . GLU A 1 90 ? 1.742 14.569 -6.551 1.00 91.06 90 GLU A N 1
ATOM 730 C CA . GLU A 1 90 ? 2.879 14.597 -5.627 1.00 91.06 90 GLU A CA 1
ATOM 731 C C . GLU A 1 90 ? 3.609 13.255 -5.599 1.00 91.06 90 GLU A C 1
ATOM 733 O O . GLU A 1 90 ? 4.837 13.210 -5.570 1.00 91.06 90 GLU A O 1
ATOM 738 N N . LEU A 1 91 ? 2.868 12.150 -5.691 1.00 90.12 91 LEU A N 1
ATOM 739 C CA . LEU A 1 91 ? 3.448 10.810 -5.746 1.00 90.12 91 LEU A CA 1
ATOM 740 C C . LEU A 1 91 ? 4.252 10.564 -7.025 1.00 90.12 91 LEU A C 1
ATOM 742 O O . LEU A 1 91 ? 5.293 9.915 -6.976 1.00 90.12 91 LEU A O 1
ATOM 746 N N . LYS A 1 92 ? 3.833 11.122 -8.165 1.00 88.75 92 LYS A N 1
ATOM 747 C CA . LYS A 1 92 ? 4.600 11.016 -9.420 1.00 88.75 92 LYS A CA 1
ATOM 748 C C . LYS A 1 92 ? 5.994 11.640 -9.315 1.00 88.75 92 LYS A C 1
ATOM 750 O O . LYS A 1 92 ? 6.924 11.151 -9.949 1.00 88.75 92 LYS A O 1
ATOM 755 N N . THR A 1 93 ? 6.145 12.683 -8.499 1.00 86.44 93 THR A N 1
ATOM 756 C CA . THR A 1 93 ? 7.386 13.468 -8.369 1.00 86.44 93 THR A CA 1
ATOM 757 C C . THR A 1 93 ? 8.142 13.207 -7.061 1.00 86.44 93 THR A C 1
ATOM 759 O O . THR A 1 93 ? 9.206 13.781 -6.831 1.00 86.44 93 THR A O 1
ATOM 762 N N . CYS A 1 94 ? 7.637 12.321 -6.194 1.00 84.12 94 CYS A N 1
ATOM 763 C CA . CYS A 1 94 ? 8.147 12.171 -4.829 1.00 84.12 94 CYS A CA 1
ATOM 764 C C . CYS A 1 94 ? 9.604 11.678 -4.732 1.00 84.12 94 CYS A C 1
ATOM 766 O O . CYS A 1 94 ? 10.266 11.980 -3.741 1.00 84.12 94 CYS A O 1
ATOM 768 N N . GLY A 1 95 ? 10.109 10.968 -5.746 1.00 75.88 95 GLY A N 1
ATOM 769 C CA . GLY A 1 95 ? 11.493 10.484 -5.811 1.00 75.88 95 GLY A CA 1
ATOM 770 C C . GLY A 1 95 ? 12.473 11.414 -6.547 1.00 75.88 95 GLY A C 1
ATOM 771 O O . GLY A 1 95 ? 13.657 11.096 -6.650 1.00 75.88 95 GLY A O 1
ATOM 772 N N . GLY A 1 96 ? 12.007 12.560 -7.056 1.00 84.06 96 GLY A N 1
ATOM 773 C CA . GLY A 1 96 ? 12.811 13.521 -7.817 1.00 84.06 96 GLY A CA 1
ATOM 774 C C . GLY A 1 96 ? 12.549 13.496 -9.327 1.00 84.06 96 GLY A C 1
ATOM 775 O O . GLY A 1 96 ? 11.669 12.792 -9.815 1.00 84.06 96 GLY A O 1
ATOM 776 N N . ASN A 1 97 ? 13.331 14.285 -10.070 1.00 85.12 97 ASN A N 1
ATOM 777 C CA . ASN A 1 97 ? 13.040 14.623 -11.473 1.00 85.12 97 ASN A CA 1
ATOM 778 C C . ASN A 1 97 ? 13.719 13.709 -12.507 1.00 85.12 97 ASN A C 1
ATOM 780 O O . ASN A 1 97 ? 13.597 13.938 -13.709 1.00 85.12 97 ASN A O 1
ATOM 784 N N . ARG A 1 98 ? 14.462 12.686 -12.068 1.00 90.25 98 ARG A N 1
ATOM 785 C CA . ARG A 1 98 ? 15.115 11.756 -12.997 1.00 90.25 98 ARG A CA 1
ATOM 786 C C . ARG A 1 98 ? 14.082 10.824 -13.634 1.00 90.25 98 ARG A C 1
ATOM 788 O O . ARG A 1 98 ? 13.187 10.315 -12.959 1.00 90.25 98 ARG A O 1
ATOM 795 N N . ALA A 1 99 ? 14.221 10.579 -14.935 1.00 89.06 99 ALA A N 1
ATOM 796 C CA . ALA A 1 99 ? 13.234 9.838 -15.721 1.00 89.06 99 ALA A CA 1
ATOM 797 C C . ALA A 1 99 ? 13.047 8.376 -15.267 1.00 89.06 99 ALA A C 1
ATOM 799 O O . ALA A 1 99 ? 11.952 7.828 -15.358 1.00 89.06 99 ALA A O 1
ATOM 800 N N . ASP A 1 100 ? 14.099 7.718 -14.781 1.00 89.38 100 ASP A N 1
ATOM 801 C CA . ASP A 1 100 ? 14.036 6.379 -14.186 1.00 89.38 100 ASP A CA 1
ATOM 802 C C . ASP A 1 100 ? 13.213 6.365 -12.891 1.00 89.38 100 ASP A C 1
ATOM 804 O O . ASP A 1 100 ? 12.358 5.495 -12.716 1.00 89.38 100 ASP A O 1
ATOM 808 N N . VAL A 1 101 ? 13.399 7.369 -12.034 1.00 88.12 101 VAL A N 1
ATOM 809 C CA . VAL A 1 101 ? 12.666 7.487 -10.772 1.00 88.12 101 VAL A CA 1
ATOM 810 C C . VAL A 1 101 ? 11.187 7.775 -11.017 1.00 88.12 101 VAL A C 1
ATOM 812 O O . VAL A 1 101 ? 10.332 7.112 -10.434 1.00 88.12 101 VAL A O 1
ATOM 815 N N . ILE A 1 102 ? 10.871 8.693 -11.934 1.00 90.81 102 ILE A N 1
ATOM 816 C CA . ILE A 1 102 ? 9.484 8.998 -12.319 1.00 90.81 102 ILE A CA 1
ATOM 817 C C . ILE A 1 102 ? 8.796 7.750 -12.882 1.00 90.81 102 ILE A C 1
ATOM 819 O O . ILE A 1 102 ? 7.671 7.437 -12.489 1.00 90.81 102 ILE A O 1
ATOM 823 N N . ARG A 1 103 ? 9.474 6.998 -13.762 1.00 91.94 103 ARG A N 1
ATOM 824 C CA . ARG A 1 103 ? 8.944 5.733 -14.297 1.00 91.94 103 ARG A CA 1
ATOM 825 C C . ARG A 1 103 ? 8.687 4.714 -13.195 1.00 91.94 103 ARG A C 1
ATOM 827 O O . ARG A 1 103 ? 7.666 4.031 -13.242 1.00 91.94 103 ARG A O 1
ATOM 834 N N . LYS A 1 104 ? 9.576 4.619 -12.201 1.00 93.12 104 LYS A N 1
ATOM 835 C CA . LYS A 1 104 ? 9.384 3.702 -11.077 1.00 93.12 104 LYS A CA 1
ATOM 836 C C . LYS A 1 104 ? 8.190 4.103 -10.216 1.00 93.12 104 LYS A C 1
ATOM 838 O O . LYS A 1 104 ? 7.359 3.252 -9.929 1.00 93.12 104 LYS A O 1
ATOM 843 N N . SER A 1 105 ? 8.052 5.380 -9.867 1.00 93.62 105 SER A N 1
ATOM 844 C CA . SER A 1 105 ? 6.859 5.878 -9.171 1.00 93.62 105 SER A CA 1
ATOM 845 C C . SER A 1 105 ? 5.594 5.559 -9.970 1.00 93.62 105 SER A C 1
ATOM 847 O O . SER A 1 105 ? 4.641 5.009 -9.428 1.00 93.62 105 SER A O 1
ATOM 849 N N . ALA A 1 106 ? 5.595 5.827 -11.279 1.00 93.94 106 ALA A N 1
ATOM 850 C CA . ALA A 1 106 ? 4.452 5.565 -12.146 1.00 93.94 106 ALA A CA 1
ATOM 851 C C . ALA A 1 106 ? 4.060 4.079 -12.188 1.00 93.94 106 ALA A C 1
ATOM 853 O O . ALA A 1 106 ? 2.869 3.779 -12.144 1.00 93.94 106 ALA A O 1
ATOM 854 N N . SER A 1 107 ? 5.022 3.148 -12.222 1.00 95.31 107 SER A N 1
ATOM 855 C CA . SER A 1 107 ? 4.703 1.715 -12.219 1.00 95.31 107 SER A CA 1
ATOM 856 C C . SER A 1 107 ? 4.107 1.245 -10.891 1.00 95.31 107 SER A C 1
ATOM 858 O O . SER A 1 107 ? 3.158 0.466 -10.899 1.00 95.31 107 SER A O 1
ATOM 860 N N . ILE A 1 108 ? 4.576 1.778 -9.758 1.00 96.81 108 ILE A N 1
ATOM 861 C CA . ILE A 1 108 ? 3.987 1.500 -8.438 1.00 96.81 108 ILE A CA 1
ATOM 862 C C . ILE A 1 108 ? 2.552 2.033 -8.349 1.00 96.81 108 ILE A C 1
ATOM 864 O O . ILE A 1 108 ? 1.651 1.330 -7.893 1.00 96.81 108 ILE A O 1
ATOM 868 N N . LEU A 1 109 ? 2.314 3.259 -8.821 1.00 95.81 109 LEU A N 1
ATOM 869 C CA . LEU A 1 109 ? 0.970 3.843 -8.840 1.00 95.81 109 LEU A CA 1
ATOM 870 C C . LEU A 1 109 ? 0.033 3.083 -9.784 1.00 95.81 109 LEU A C 1
ATOM 872 O O . LEU A 1 109 ? -1.141 2.908 -9.464 1.00 95.81 109 LEU A O 1
ATOM 876 N N . ALA A 1 110 ? 0.550 2.582 -10.909 1.00 95.56 110 ALA A N 1
ATOM 877 C CA . ALA A 1 110 ? -0.206 1.725 -11.812 1.00 95.56 110 ALA A CA 1
ATOM 878 C C . ALA A 1 110 ? -0.609 0.408 -11.132 1.00 95.56 110 ALA A C 1
ATOM 880 O O . ALA A 1 110 ? -1.769 0.024 -11.240 1.00 95.56 110 ALA A O 1
ATOM 881 N N . ILE A 1 111 ? 0.291 -0.243 -10.378 1.00 96.44 111 ILE A N 1
ATOM 882 C CA . ILE A 1 111 ? -0.037 -1.448 -9.594 1.00 96.44 111 ILE A CA 1
ATOM 883 C C . ILE A 1 111 ? -1.221 -1.179 -8.661 1.00 96.44 111 ILE A C 1
ATOM 885 O O . ILE A 1 111 ? -2.194 -1.930 -8.694 1.00 96.44 111 ILE A O 1
ATOM 889 N N . LEU A 1 112 ? -1.146 -0.097 -7.880 1.00 96.19 112 LEU A N 1
ATOM 890 C CA . LEU A 1 112 ? -2.156 0.283 -6.888 1.00 96.19 112 LEU A CA 1
ATOM 891 C C . LEU A 1 112 ? -3.506 0.680 -7.508 1.00 96.19 112 LEU A C 1
ATOM 893 O O . LEU A 1 112 ? -4.547 0.487 -6.879 1.00 96.19 112 LEU A O 1
ATOM 897 N N . GLY A 1 113 ? -3.482 1.248 -8.718 1.00 93.62 113 GLY A N 1
ATOM 898 C CA . GLY A 1 113 ? -4.667 1.695 -9.451 1.00 93.62 113 GLY A CA 1
ATOM 899 C C . GLY A 1 113 ? -5.379 0.600 -10.250 1.00 93.62 113 GLY A C 1
ATOM 900 O O . GLY A 1 113 ? -6.493 0.824 -10.721 1.00 93.62 113 GLY A O 1
ATOM 901 N N . ARG A 1 114 ? -4.774 -0.583 -10.418 1.00 93.94 114 ARG A N 1
ATOM 902 C CA . ARG A 1 114 ? -5.423 -1.717 -11.091 1.00 93.94 114 ARG A CA 1
ATOM 903 C C . ARG A 1 114 ? -6.592 -2.238 -10.253 1.00 93.94 114 ARG A C 1
ATOM 905 O O . ARG A 1 114 ? -6.418 -2.607 -9.093 1.00 93.94 114 ARG A O 1
ATOM 912 N N . PHE A 1 115 ? -7.773 -2.324 -10.864 1.00 82.44 115 PHE A N 1
ATOM 913 C CA . PHE A 1 115 ? -8.990 -2.811 -10.204 1.00 82.44 115 PHE A CA 1
ATOM 914 C C . PHE A 1 115 ? -8.836 -4.236 -9.649 1.00 82.44 115 PHE A C 1
ATOM 916 O O . PHE A 1 115 ? -9.271 -4.532 -8.538 1.00 82.44 115 PHE A O 1
ATOM 923 N N . ASP A 1 116 ? -8.181 -5.115 -10.403 1.00 89.06 116 ASP A N 1
ATOM 924 C CA . ASP A 1 116 ? -8.020 -6.527 -10.071 1.00 89.06 116 ASP A CA 1
ATOM 925 C C . ASP A 1 116 ? -6.907 -6.799 -9.051 1.00 89.06 116 ASP A C 1
ATOM 927 O O . ASP A 1 116 ? -6.858 -7.897 -8.506 1.00 89.06 116 ASP A O 1
ATOM 931 N N . PHE A 1 117 ? -6.033 -5.830 -8.760 1.00 92.94 117 PHE A N 1
ATOM 932 C CA . PHE A 1 117 ? -4.918 -6.010 -7.827 1.00 92.94 117 PHE A CA 1
ATOM 933 C C . PHE A 1 117 ? -5.406 -6.351 -6.414 1.00 92.94 117 PHE A C 1
ATOM 935 O O . PHE A 1 117 ? -5.061 -7.400 -5.873 1.00 92.94 117 PHE A O 1
ATOM 942 N N . TRP A 1 118 ? -6.266 -5.505 -5.845 1.00 93.12 118 TRP A N 1
ATOM 943 C CA . TRP A 1 118 ? -6.814 -5.696 -4.499 1.00 93.12 118 TRP A CA 1
ATOM 944 C C . TRP A 1 118 ? -7.692 -6.947 -4.410 1.00 93.12 118 TRP A C 1
ATOM 946 O O . TRP A 1 118 ? -7.571 -7.728 -3.469 1.00 93.12 118 TRP A O 1
ATOM 956 N N . TYR A 1 119 ? -8.505 -7.196 -5.441 1.00 89.62 119 TYR A N 1
ATOM 957 C CA . TYR A 1 119 ? -9.342 -8.393 -5.532 1.00 89.62 119 TYR A CA 1
ATOM 958 C C . TYR A 1 119 ? -8.511 -9.684 -5.558 1.00 89.62 119 TYR A C 1
ATOM 960 O O . TYR A 1 119 ? -8.808 -10.631 -4.834 1.00 89.62 119 TYR A O 1
ATOM 968 N N . LYS A 1 120 ? -7.425 -9.716 -6.339 1.00 87.50 120 LYS A N 1
ATOM 969 C CA . LYS A 1 120 ? -6.515 -10.868 -6.422 1.00 87.50 120 LYS A CA 1
ATOM 970 C C . LYS A 1 120 ? -5.691 -11.096 -5.152 1.00 87.50 120 LYS A C 1
ATOM 972 O O . LYS A 1 120 ? -5.216 -12.207 -4.969 1.00 87.50 120 LYS A O 1
ATOM 977 N N . LEU A 1 121 ? -5.509 -10.083 -4.301 1.00 86.06 121 LEU A N 1
ATOM 978 C CA . LEU A 1 121 ? -4.852 -10.239 -2.996 1.00 86.06 121 LEU A CA 1
ATOM 979 C C . LEU A 1 121 ? -5.784 -10.809 -1.916 1.00 86.06 121 LEU A C 1
ATOM 981 O O . LEU A 1 121 ? -5.296 -11.332 -0.915 1.00 86.06 121 LEU A O 1
ATOM 985 N N . LEU A 1 122 ? -7.102 -10.685 -2.097 1.00 82.12 122 LEU A N 1
ATOM 986 C CA . LEU A 1 122 ? -8.119 -11.201 -1.174 1.00 82.12 122 LEU A CA 1
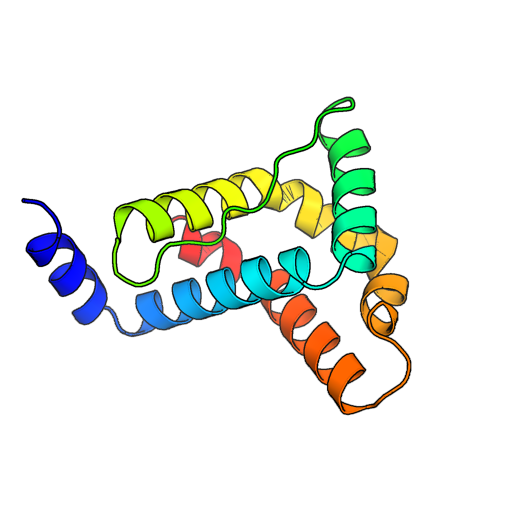ATOM 987 C C . LEU A 1 122 ? -8.453 -12.686 -1.400 1.00 82.12 122 LEU A C 1
ATOM 989 O O . LEU A 1 122 ? -8.906 -13.340 -0.460 1.00 82.12 122 LEU A O 1
ATOM 993 N N . MET A 1 123 ? -8.270 -13.190 -2.626 1.00 66.19 123 MET A N 1
ATOM 994 C CA . MET A 1 123 ? -8.545 -14.580 -3.036 1.00 66.19 123 MET A CA 1
ATOM 995 C C . MET A 1 123 ? -7.373 -15.525 -2.779 1.00 66.19 123 MET A C 1
ATOM 997 O O . MET A 1 123 ? -7.649 -16.712 -2.489 1.00 66.19 123 MET A O 1
#

Radius of gyration: 15.03 Å; chains: 1; bounding box: 24×42×30 Å

InterPro domains:
  IPR012337 Ribonuclease H-like superfamily [SSF53098] (2-85)

pLDDT: mean 87.1, std 13.83, range [41.31, 98.25]

Organism: NCBI:txid1912939

Sequence (123 aa):
KINLVVGDIFKIKGSFTTVIDDALEVVKWFNNHSRALGILNEVQRNVFSGKTRSLILPVLTRWTSHYLSVRRLLELEMPFKEMLTTRINELKTCGGNRADVIRKSASILAILGRFDFWYKLLM